Protein AF-A0A1H5Y493-F1 (afdb_monomer_lite)

Secondary structure (DSSP, 8-state):
---------------------------------PPPEEEEEEEEEE--TT--EEEEEEE-TTS-EEEE-SS--SSEEEEEEEEPPPTT-EEEEEEEESS-EEEEEEEEETTEEEEEE-PEESSTT--EEEEEE-

Sequence (134 aa):
MKTLLKSIIGLAALAPVLLFSSCGDDNGGTKPVKPKAINITYKISTEIKDAKLESVIVSGANGRDSSISKDLKLPAEIKVRRATPPKNTEVTLKAKLDKPGKVNLEILVDNKSVKKESPTTKDAKDLATIVYKF

pLDDT: mean 80.08, std 19.73, range [37.97, 97.88]

Structure (mmCIF, N/CA/C/O backbone):
data_AF-A0A1H5Y493-F1
#
_entry.id   AF-A0A1H5Y493-F1
#
loop_
_atom_site.group_PDB
_atom_site.id
_atom_site.type_symbol
_atom_site.label_atom_id
_atom_site.label_alt_id
_atom_site.label_comp_id
_atom_site.label_asym_id
_atom_site.label_entity_id
_atom_site.label_seq_id
_atom_site.pdbx_PDB_ins_code
_atom_site.Cartn_x
_atom_site.Cartn_y
_atom_site.Cartn_z
_atom_site.occupancy
_atom_site.B_iso_or_equiv
_atom_site.auth_seq_id
_atom_site.auth_comp_id
_atom_site.auth_asym_id
_atom_site.auth_atom_id
_atom_site.pdbx_PDB_model_num
ATOM 1 N N . MET A 1 1 ? -1.842 46.387 -68.751 1.00 39.31 1 MET A N 1
ATOM 2 C CA . MET A 1 1 ? -2.113 45.664 -70.012 1.00 39.31 1 MET A CA 1
ATOM 3 C C . MET A 1 1 ? -2.550 44.249 -69.650 1.00 39.31 1 MET A C 1
ATOM 5 O O . MET A 1 1 ? -1.958 43.665 -68.754 1.00 39.31 1 MET A O 1
ATOM 9 N N . LYS A 1 2 ? -3.658 43.781 -70.234 1.00 42.69 2 LYS A N 1
ATOM 10 C CA . LYS A 1 2 ? -4.278 42.460 -70.016 1.00 42.69 2 LYS A CA 1
ATOM 11 C C . LYS A 1 2 ? -3.430 41.342 -70.637 1.00 42.69 2 LYS A C 1
ATOM 13 O O . LYS A 1 2 ? -2.910 41.593 -71.713 1.00 42.69 2 LYS A O 1
ATOM 18 N N . THR A 1 3 ? -3.437 40.148 -70.026 1.00 40.75 3 THR A N 1
ATOM 19 C CA . THR A 1 3 ? -3.669 38.805 -70.639 1.00 40.75 3 THR A CA 1
ATOM 20 C C . THR A 1 3 ? -3.394 37.730 -69.569 1.00 40.75 3 THR A C 1
ATOM 22 O O . THR A 1 3 ? -2.274 37.645 -69.087 1.00 40.75 3 THR A O 1
ATOM 25 N N . LEU A 1 4 ? -4.385 37.087 -68.938 1.00 49.19 4 LEU A N 1
ATOM 26 C CA . LEU A 1 4 ? -5.224 35.948 -69.370 1.00 49.19 4 LEU A CA 1
ATOM 27 C C . LEU A 1 4 ? -4.476 34.642 -69.721 1.00 49.19 4 LEU A C 1
ATOM 29 O O . LEU A 1 4 ? -3.858 34.543 -70.772 1.00 49.19 4 LEU A O 1
ATOM 33 N N . LEU A 1 5 ? -4.718 33.645 -68.854 1.00 48.19 5 LEU A N 1
ATOM 34 C CA . LEU A 1 5 ? -4.969 32.214 -69.101 1.00 48.19 5 LEU A CA 1
ATOM 35 C C . LEU A 1 5 ? -3.904 31.345 -69.799 1.00 48.19 5 LEU A C 1
ATOM 37 O O . LEU A 1 5 ? -3.621 31.523 -70.979 1.00 48.19 5 LEU A O 1
ATOM 41 N N . LYS A 1 6 ? -3.539 30.235 -69.135 1.00 47.56 6 LYS A N 1
ATOM 42 C CA . LYS A 1 6 ? -3.826 28.869 -69.627 1.00 47.56 6 LYS A CA 1
ATOM 43 C C . LYS A 1 6 ? -3.511 27.794 -68.577 1.00 47.56 6 LYS A C 1
ATOM 45 O O . LYS A 1 6 ? -2.377 27.657 -68.134 1.00 47.56 6 LYS A O 1
ATOM 50 N N . SER A 1 7 ? -4.542 27.025 -68.221 1.00 52.91 7 SER A N 1
ATOM 51 C CA . SER A 1 7 ? -4.456 25.706 -67.586 1.00 52.91 7 SER A CA 1
ATOM 52 C C . SER A 1 7 ? -3.517 24.771 -68.338 1.00 52.91 7 SER A C 1
ATOM 54 O O . SER A 1 7 ? -3.676 24.621 -69.547 1.00 52.91 7 SER A O 1
ATOM 56 N N . ILE A 1 8 ? -2.687 24.029 -67.604 1.00 55.16 8 ILE A N 1
ATOM 57 C CA . ILE A 1 8 ? -2.386 22.630 -67.925 1.00 55.16 8 ILE A CA 1
ATOM 58 C C . ILE A 1 8 ? -2.396 21.855 -66.604 1.00 55.16 8 ILE A C 1
ATOM 60 O O . ILE A 1 8 ? -1.516 22.008 -65.762 1.00 55.16 8 ILE A O 1
ATOM 64 N N . ILE A 1 9 ? -3.438 21.046 -66.421 1.00 53.19 9 ILE A N 1
ATOM 65 C CA . ILE A 1 9 ? -3.474 19.977 -65.425 1.00 53.19 9 ILE A CA 1
ATOM 66 C C . ILE A 1 9 ? -2.544 18.887 -65.960 1.00 53.19 9 ILE A C 1
ATOM 68 O O . ILE A 1 9 ? -2.873 18.212 -66.932 1.00 53.19 9 ILE A O 1
ATOM 72 N N . GLY A 1 10 ? -1.360 18.766 -65.365 1.00 43.91 10 GLY A N 1
ATOM 73 C CA . GLY A 1 10 ? -0.419 17.682 -65.623 1.00 43.91 10 GLY A CA 1
ATOM 74 C C . GLY A 1 10 ? -0.466 16.688 -64.472 1.00 43.91 10 GLY A C 1
ATOM 75 O O . GLY A 1 10 ? 0.204 16.876 -63.461 1.00 43.91 10 GLY A O 1
ATOM 76 N N . LEU A 1 11 ? -1.283 15.646 -64.615 1.00 49.50 11 LEU A N 1
ATOM 77 C CA . LEU A 1 11 ? -1.280 14.490 -63.727 1.00 49.50 11 LEU A CA 1
ATOM 78 C C . LEU A 1 11 ? -0.021 13.663 -64.041 1.00 49.50 11 LEU A C 1
ATOM 80 O O . LEU A 1 11 ? 0.009 12.935 -65.028 1.00 49.50 11 LEU A O 1
ATOM 84 N N . ALA A 1 12 ? 1.026 13.793 -63.228 1.00 49.75 12 ALA A N 1
ATOM 85 C CA . ALA A 1 12 ? 2.191 12.914 -63.278 1.00 49.75 12 ALA A CA 1
ATOM 86 C C . ALA A 1 12 ? 2.267 12.125 -61.969 1.00 49.75 12 ALA A C 1
ATOM 88 O O . ALA A 1 12 ? 2.866 12.554 -60.985 1.00 49.75 12 ALA A O 1
ATOM 89 N N . ALA A 1 13 ? 1.610 10.966 -61.958 1.00 56.19 13 ALA A N 1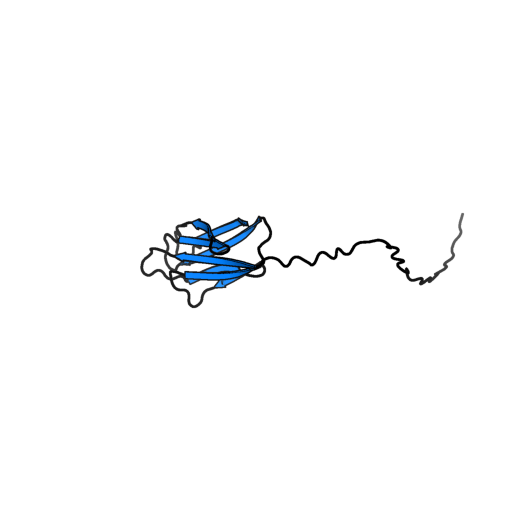
ATOM 90 C CA . ALA A 1 13 ? 1.872 9.928 -60.977 1.00 56.19 13 ALA A CA 1
ATOM 91 C C . ALA A 1 13 ? 3.232 9.297 -61.305 1.00 56.19 13 ALA A C 1
ATOM 93 O O . ALA A 1 13 ? 3.344 8.515 -62.245 1.00 56.19 13 ALA A O 1
ATOM 94 N N . LEU A 1 14 ? 4.262 9.636 -60.535 1.00 47.19 14 LEU A N 1
ATOM 95 C CA . LEU A 1 14 ? 5.502 8.870 -60.473 1.00 47.19 14 LEU A CA 1
ATOM 96 C C . LEU A 1 14 ? 5.803 8.613 -59.000 1.00 47.19 14 LEU A C 1
ATOM 98 O O . LEU A 1 14 ? 6.102 9.522 -58.228 1.00 47.19 14 LEU A O 1
ATOM 102 N N . ALA A 1 15 ? 5.622 7.353 -58.618 1.00 54.31 15 ALA A N 1
ATOM 103 C CA . ALA A 1 15 ? 5.931 6.831 -57.302 1.00 54.31 15 ALA A CA 1
ATOM 104 C C . ALA A 1 15 ? 7.398 7.125 -56.935 1.00 54.31 15 ALA A C 1
ATOM 106 O O . ALA A 1 15 ? 8.280 6.917 -57.773 1.00 54.31 15 ALA A O 1
ATOM 107 N N . PRO A 1 16 ? 7.702 7.545 -55.695 1.00 49.47 16 PRO A N 1
ATOM 108 C CA . PRO A 1 16 ? 9.075 7.547 -55.230 1.00 49.47 16 PRO A CA 1
ATOM 109 C C . PRO A 1 16 ? 9.496 6.093 -54.994 1.00 49.47 16 PRO A C 1
ATOM 111 O O . PRO A 1 16 ? 9.115 5.466 -54.005 1.00 49.47 16 PRO A O 1
ATOM 114 N N . VAL A 1 17 ? 10.294 5.547 -55.912 1.00 51.62 17 VAL A N 1
ATOM 115 C CA . VAL A 1 17 ? 11.171 4.417 -55.599 1.00 51.62 17 VAL A CA 1
ATOM 116 C C . VAL A 1 17 ? 12.149 4.936 -54.547 1.00 51.62 17 VAL A C 1
ATOM 118 O O . VAL A 1 17 ? 13.086 5.668 -54.863 1.00 51.62 17 VAL A O 1
ATOM 121 N N . LEU A 1 18 ? 11.887 4.613 -53.279 1.00 48.75 18 LEU A N 1
ATOM 122 C CA . LEU A 1 18 ? 12.837 4.807 -52.191 1.00 48.75 18 LEU A CA 1
ATOM 123 C C . LEU A 1 18 ? 14.016 3.862 -52.437 1.00 48.75 18 LEU A C 1
ATOM 125 O O . LEU A 1 18 ? 14.028 2.719 -51.982 1.00 48.75 18 LEU A O 1
ATOM 129 N N . LEU A 1 19 ? 14.999 4.341 -53.195 1.00 46.00 19 LEU A N 1
ATOM 130 C CA . LEU A 1 19 ? 16.327 3.752 -53.239 1.00 46.00 19 LEU A CA 1
ATOM 131 C C . LEU A 1 19 ? 16.973 3.983 -51.870 1.00 46.00 19 LEU A C 1
ATOM 133 O O . LEU A 1 19 ? 17.669 4.972 -51.647 1.00 46.00 19 LEU A O 1
ATOM 137 N N . PHE A 1 20 ? 16.718 3.068 -50.934 1.00 53.81 20 PHE A N 1
ATOM 138 C CA . PHE A 1 20 ? 17.557 2.905 -49.755 1.00 53.81 20 PHE A CA 1
ATOM 139 C C . PHE A 1 20 ? 18.879 2.283 -50.204 1.00 53.81 20 PHE A C 1
ATOM 141 O O . PHE A 1 20 ? 19.093 1.077 -50.121 1.00 53.81 20 PHE A O 1
ATOM 148 N N . SER A 1 21 ? 19.772 3.131 -50.701 1.00 46.06 21 SER A N 1
ATOM 149 C CA . SER A 1 21 ? 21.194 2.828 -50.718 1.00 46.06 21 SER A CA 1
ATOM 150 C C . SER A 1 21 ? 21.683 2.862 -49.272 1.00 46.06 21 SER A C 1
ATOM 152 O O . SER A 1 21 ? 21.944 3.930 -48.730 1.00 46.06 21 SER A O 1
ATOM 154 N N . SER A 1 22 ? 21.794 1.699 -48.637 1.00 37.97 22 SER A N 1
ATOM 155 C CA . SER A 1 22 ? 22.670 1.534 -47.477 1.00 37.97 22 SER A CA 1
ATOM 156 C C . SER A 1 22 ? 23.314 0.154 -47.529 1.00 37.97 22 SER A C 1
ATOM 158 O O . SER A 1 22 ? 22.872 -0.794 -46.887 1.00 37.97 22 SER A O 1
ATOM 160 N N . CYS A 1 23 ? 24.358 0.053 -48.351 1.00 47.81 23 CYS A N 1
ATOM 161 C CA . CYS A 1 23 ? 25.410 -0.941 -48.181 1.00 47.81 23 CYS A CA 1
ATOM 162 C C . CYS A 1 23 ? 26.281 -0.543 -46.985 1.00 47.81 23 CYS A C 1
ATOM 164 O O . CYS A 1 23 ? 26.737 0.597 -46.927 1.00 47.81 23 CYS A O 1
ATOM 166 N N . GLY A 1 24 ? 26.566 -1.509 -46.112 1.00 39.09 24 GLY 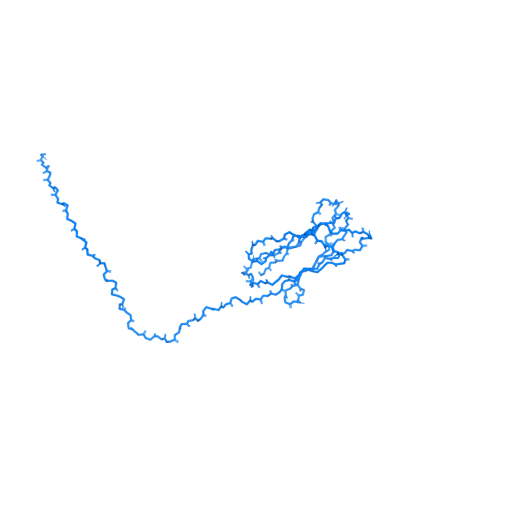A N 1
ATOM 167 C CA . GLY A 1 24 ? 27.700 -1.465 -45.189 1.00 39.09 24 GLY A CA 1
ATOM 168 C C . GLY A 1 24 ? 27.325 -1.741 -43.738 1.00 39.09 24 GLY A C 1
ATOM 169 O O . GLY A 1 24 ? 26.789 -0.859 -43.085 1.00 39.09 24 GLY A O 1
ATOM 170 N N . ASP A 1 25 ? 27.623 -2.968 -43.299 1.00 40.62 25 ASP A N 1
ATOM 171 C CA . ASP A 1 25 ? 27.983 -3.399 -41.938 1.00 40.62 25 ASP A CA 1
ATOM 172 C C . ASP A 1 25 ? 27.213 -2.825 -40.734 1.00 40.62 25 ASP A C 1
ATOM 174 O O . ASP A 1 25 ? 27.331 -1.663 -40.369 1.00 40.62 25 ASP A O 1
ATOM 178 N N . ASP A 1 26 ? 26.472 -3.677 -40.025 1.00 39.97 26 ASP A N 1
ATOM 179 C CA . ASP A 1 26 ? 27.019 -4.435 -38.889 1.00 39.97 26 ASP A CA 1
ATOM 180 C C . ASP A 1 26 ? 25.881 -5.252 -38.253 1.00 39.97 26 ASP A C 1
ATOM 182 O O . ASP A 1 26 ? 24.738 -4.798 -38.126 1.00 39.97 26 ASP A O 1
ATOM 186 N N . ASN A 1 27 ? 26.169 -6.487 -37.854 1.00 50.44 27 ASN A N 1
ATOM 187 C CA . ASN A 1 27 ? 25.214 -7.357 -37.166 1.00 50.44 27 ASN A CA 1
ATOM 188 C C . ASN A 1 27 ? 24.975 -6.840 -35.739 1.00 50.44 27 ASN A C 1
ATOM 190 O O . ASN A 1 27 ? 25.531 -7.348 -34.770 1.00 50.44 27 ASN A O 1
ATOM 194 N N . GLY A 1 28 ? 24.129 -5.822 -35.602 1.00 43.75 28 GLY A N 1
ATOM 195 C CA . GLY A 1 28 ? 23.898 -5.124 -34.340 1.00 43.75 28 GLY A CA 1
ATOM 196 C C . GLY A 1 28 ? 22.435 -4.804 -34.089 1.00 43.75 28 GLY A C 1
ATOM 197 O O . GLY A 1 28 ? 22.127 -3.755 -33.530 1.00 43.75 28 GLY A O 1
ATOM 198 N N . GLY A 1 29 ? 21.515 -5.681 -34.503 1.00 39.78 29 GLY A N 1
ATOM 199 C CA . GLY A 1 29 ? 20.115 -5.595 -34.094 1.00 39.78 29 GLY A CA 1
ATOM 200 C C . GLY A 1 29 ? 20.033 -5.668 -32.571 1.00 39.78 29 GLY A C 1
ATOM 201 O O . GLY A 1 29 ? 20.019 -6.758 -31.996 1.00 39.78 29 GLY A O 1
ATOM 202 N N . THR A 1 30 ? 20.022 -4.515 -31.901 1.00 53.72 30 THR A N 1
ATOM 203 C CA . THR A 1 30 ? 19.837 -4.417 -30.457 1.00 53.72 30 THR A CA 1
ATOM 204 C C . THR A 1 30 ? 18.466 -5.000 -30.164 1.00 53.72 30 THR A C 1
ATOM 206 O O . THR A 1 30 ? 17.433 -4.374 -30.399 1.00 53.72 30 THR A O 1
ATOM 209 N N . LYS A 1 31 ? 18.441 -6.257 -29.705 1.00 59.00 31 LYS A N 1
ATOM 210 C CA . LYS A 1 31 ? 17.206 -6.889 -29.244 1.00 59.00 31 LYS A CA 1
ATOM 211 C C . LYS A 1 31 ? 16.573 -5.934 -28.228 1.00 59.00 31 LYS A C 1
ATOM 213 O O . LYS A 1 31 ? 17.277 -5.530 -27.300 1.00 59.00 31 LYS A O 1
ATOM 218 N N . PRO A 1 32 ? 15.287 -5.567 -28.370 1.00 57.66 32 PRO A N 1
ATOM 219 C CA . PRO A 1 32 ? 14.639 -4.690 -27.410 1.00 57.66 32 PRO A CA 1
ATOM 220 C C . PRO A 1 32 ? 14.779 -5.311 -26.019 1.00 57.66 32 PRO A C 1
ATOM 222 O O . PRO A 1 32 ? 14.309 -6.427 -25.771 1.00 57.66 32 PRO A O 1
ATOM 225 N N . VAL A 1 33 ? 15.482 -4.613 -25.123 1.00 61.47 33 VAL A N 1
ATOM 226 C CA . VAL A 1 33 ? 15.647 -5.041 -23.735 1.00 61.47 33 VAL A CA 1
ATOM 227 C C . VAL A 1 33 ? 14.264 -4.979 -23.106 1.00 61.47 33 VAL A C 1
ATOM 229 O O . VAL A 1 33 ? 13.729 -3.901 -22.852 1.00 61.47 33 VAL A O 1
ATOM 232 N N . LYS A 1 34 ? 13.644 -6.146 -22.905 1.00 62.47 34 LYS A N 1
ATOM 233 C CA . LYS A 1 34 ? 12.355 -6.220 -22.218 1.00 62.47 34 LYS A CA 1
ATOM 234 C C . LYS A 1 34 ? 12.521 -5.586 -20.833 1.00 62.47 34 LYS A C 1
ATOM 236 O O . LYS A 1 34 ? 13.474 -5.949 -20.135 1.00 62.47 34 LYS A O 1
ATOM 241 N N . PRO A 1 35 ? 11.624 -4.675 -20.415 1.00 69.25 35 PRO A N 1
ATOM 242 C CA . PRO A 1 35 ? 11.688 -4.093 -19.085 1.00 69.25 35 PRO A CA 1
ATOM 243 C C . PRO A 1 35 ? 11.733 -5.205 -18.042 1.00 69.25 35 PRO A C 1
ATOM 245 O O . PRO A 1 35 ? 10.913 -6.128 -18.076 1.00 69.25 35 PRO A O 1
ATOM 248 N N . LYS A 1 36 ? 12.699 -5.132 -17.122 1.00 84.06 36 LYS A N 1
ATOM 249 C CA . LYS A 1 36 ? 12.766 -6.070 -16.001 1.00 84.06 36 LYS A CA 1
ATOM 250 C C . LYS A 1 36 ? 11.440 -5.989 -15.236 1.00 84.06 36 LYS A C 1
ATOM 252 O O . LYS A 1 36 ? 10.924 -4.902 -14.985 1.00 84.06 36 LYS A O 1
ATOM 257 N N . ALA A 1 37 ? 10.854 -7.138 -14.915 1.00 87.12 37 ALA A N 1
ATOM 258 C CA . ALA A 1 37 ? 9.689 -7.179 -14.043 1.00 87.12 37 ALA A CA 1
ATOM 259 C C . ALA A 1 37 ? 10.152 -7.111 -12.585 1.00 87.12 37 ALA A C 1
ATOM 261 O O . ALA A 1 37 ? 11.101 -7.803 -12.216 1.00 87.12 37 ALA A O 1
ATOM 262 N N . ILE A 1 38 ? 9.458 -6.316 -11.780 1.00 91.06 38 ILE A N 1
ATOM 263 C CA . ILE A 1 38 ? 9.674 -6.178 -10.339 1.00 91.06 38 ILE A CA 1
ATOM 264 C C . ILE A 1 38 ? 8.412 -6.581 -9.581 1.00 91.06 38 ILE A C 1
ATOM 266 O O . ILE A 1 38 ? 7.299 -6.550 -10.124 1.00 91.06 38 ILE A O 1
ATOM 270 N N . ASN A 1 39 ? 8.587 -6.933 -8.312 1.00 92.12 39 ASN A N 1
ATOM 271 C CA . ASN A 1 39 ? 7.480 -7.117 -7.381 1.00 92.12 39 ASN A CA 1
ATOM 272 C C . ASN A 1 39 ? 7.397 -5.912 -6.450 1.00 92.12 39 ASN A C 1
ATOM 274 O O . ASN A 1 39 ? 8.356 -5.617 -5.739 1.00 92.12 39 ASN A O 1
ATOM 278 N N . ILE A 1 40 ? 6.248 -5.241 -6.439 1.00 93.00 40 ILE A N 1
ATOM 279 C CA . ILE A 1 40 ? 5.937 -4.223 -5.442 1.00 93.00 40 ILE A CA 1
ATOM 280 C C . ILE A 1 40 ? 5.011 -4.850 -4.406 1.00 93.00 40 ILE A C 1
ATOM 282 O O . ILE A 1 40 ? 3.930 -5.333 -4.747 1.00 93.00 40 ILE A O 1
ATOM 286 N N . THR A 1 41 ? 5.447 -4.855 -3.152 1.00 94.69 41 THR A N 1
ATOM 287 C CA . THR A 1 41 ? 4.660 -5.346 -2.020 1.00 94.69 41 THR A CA 1
ATOM 288 C C . THR A 1 41 ? 4.260 -4.163 -1.154 1.00 94.69 41 THR A C 1
ATOM 290 O O . THR A 1 41 ? 5.116 -3.418 -0.681 1.00 94.69 41 THR A O 1
ATOM 293 N N . TYR A 1 42 ? 2.963 -4.013 -0.930 1.00 94.88 42 TYR A N 1
ATOM 294 C CA . TYR A 1 42 ? 2.379 -3.005 -0.058 1.00 94.88 42 TYR A CA 1
ATOM 295 C C . TYR A 1 42 ? 1.940 -3.672 1.239 1.00 94.88 42 TYR A C 1
ATOM 297 O O . TYR A 1 42 ? 1.145 -4.612 1.200 1.00 94.88 42 TYR A O 1
ATOM 305 N N . LYS A 1 43 ? 2.447 -3.200 2.377 1.00 96.69 43 LYS A N 1
ATOM 306 C CA . LYS A 1 43 ? 2.044 -3.693 3.697 1.00 96.69 43 LYS A CA 1
ATOM 307 C C . LYS A 1 43 ? 1.277 -2.615 4.444 1.00 96.69 43 LYS A C 1
ATOM 309 O O . LYS A 1 43 ? 1.693 -1.457 4.461 1.00 96.69 43 LYS A O 1
ATOM 314 N N . ILE A 1 44 ? 0.173 -3.018 5.065 1.00 97.38 44 ILE A N 1
ATOM 315 C CA . ILE A 1 44 ? -0.682 -2.162 5.886 1.00 97.38 44 ILE A CA 1
ATOM 316 C C . ILE A 1 44 ? -0.888 -2.838 7.238 1.00 97.38 44 ILE A C 1
ATOM 318 O O . ILE A 1 44 ? -1.347 -3.980 7.310 1.00 97.38 44 ILE A O 1
ATOM 322 N N . SER A 1 45 ? -0.584 -2.131 8.320 1.00 96.38 45 SER A N 1
ATOM 323 C CA . SER A 1 45 ? -0.907 -2.572 9.676 1.00 96.38 45 SER A CA 1
ATOM 324 C C . SER A 1 45 ? -1.300 -1.396 10.562 1.00 96.38 45 SER A C 1
ATOM 326 O O . SER A 1 45 ? -1.081 -0.235 10.227 1.00 96.38 45 SER A O 1
ATOM 328 N N . THR A 1 46 ? -1.919 -1.682 11.699 1.00 95.50 46 THR A N 1
ATOM 329 C CA . THR A 1 46 ? -2.279 -0.678 12.701 1.00 95.50 46 THR A CA 1
ATOM 330 C C . THR A 1 46 ? -2.348 -1.342 14.071 1.00 95.50 46 THR A C 1
ATOM 332 O O . THR A 1 46 ? -2.575 -2.547 14.167 1.00 95.50 46 THR A O 1
ATOM 335 N N . GLU A 1 47 ? -2.132 -0.553 15.117 1.00 93.56 47 GLU A N 1
ATOM 336 C CA . GLU A 1 47 ? -2.287 -0.968 16.516 1.00 93.56 47 GLU A CA 1
ATOM 337 C C . GLU A 1 47 ? -3.699 -0.665 17.046 1.00 93.56 47 GLU A C 1
ATOM 339 O O . GLU A 1 47 ? -4.023 -0.987 18.188 1.00 93.56 47 GLU A O 1
ATOM 344 N N . ILE A 1 48 ? -4.560 -0.049 16.225 1.00 92.75 48 ILE A N 1
ATOM 345 C CA . ILE A 1 48 ? -5.936 0.265 16.605 1.00 92.75 48 ILE A CA 1
ATOM 346 C C . ILE A 1 48 ? -6.710 -1.044 16.767 1.00 92.75 48 ILE A C 1
ATOM 348 O O . ILE A 1 48 ? -6.931 -1.793 15.810 1.00 92.75 48 ILE A O 1
ATOM 352 N N . LYS A 1 49 ? -7.152 -1.301 17.997 1.00 91.44 49 LYS A N 1
ATOM 353 C CA . LYS A 1 49 ? -7.915 -2.497 18.333 1.00 91.44 49 LYS A CA 1
ATOM 354 C C . LYS A 1 49 ? -9.230 -2.545 17.547 1.00 91.44 49 LYS A C 1
ATOM 356 O O . LYS A 1 49 ? -9.972 -1.560 17.465 1.00 91.44 49 LYS A O 1
ATOM 361 N N . ASP A 1 50 ? -9.515 -3.714 16.981 1.00 89.88 50 ASP A N 1
ATOM 362 C CA . ASP A 1 50 ? -10.736 -3.997 16.222 1.00 89.88 50 ASP A CA 1
ATOM 363 C C . ASP A 1 50 ? -10.957 -3.042 15.031 1.00 89.88 50 ASP A C 1
ATOM 365 O O . ASP A 1 50 ? -12.104 -2.778 14.662 1.00 89.88 50 ASP A O 1
ATOM 369 N N . ALA A 1 51 ? -9.893 -2.452 14.472 1.00 92.31 51 ALA A N 1
ATOM 370 C CA . ALA A 1 51 ? -9.979 -1.662 13.246 1.00 92.31 51 ALA A CA 1
ATOM 371 C C . ALA A 1 51 ? -10.187 -2.563 12.026 1.00 92.31 51 ALA A C 1
ATOM 373 O O . ALA A 1 51 ? -9.653 -3.674 11.946 1.00 92.31 51 ALA A O 1
ATOM 374 N N . LYS A 1 52 ? -10.941 -2.059 11.052 1.00 93.69 52 LYS A N 1
ATOM 375 C CA . LYS A 1 52 ? -11.215 -2.718 9.776 1.00 93.69 52 LYS A CA 1
ATOM 376 C C . LYS A 1 52 ? -10.661 -1.883 8.636 1.00 93.69 52 LYS A C 1
ATOM 378 O O . LYS A 1 52 ? -10.796 -0.663 8.609 1.00 93.69 52 LYS A O 1
ATOM 383 N N . LEU A 1 53 ? -10.046 -2.565 7.678 1.00 94.06 53 LEU A N 1
ATOM 384 C CA . LEU A 1 53 ? -9.557 -1.961 6.448 1.00 94.06 53 LEU A CA 1
ATOM 385 C C . LEU A 1 53 ? -10.693 -1.956 5.424 1.00 94.06 53 LEU A C 1
ATOM 387 O O . LEU A 1 53 ? -11.080 -3.010 4.930 1.00 94.06 53 LEU A O 1
ATOM 391 N N . GLU A 1 54 ? -11.249 -0.780 5.140 1.00 93.94 54 GLU A N 1
ATOM 392 C CA . GLU A 1 54 ? -12.390 -0.631 4.228 1.00 93.94 54 GLU A CA 1
ATOM 393 C C . GLU A 1 54 ? -11.957 -0.649 2.763 1.00 93.94 54 GLU A C 1
ATOM 395 O O . GLU A 1 54 ? -12.626 -1.223 1.902 1.00 93.94 54 GLU A O 1
ATOM 400 N N . SER A 1 55 ? -10.838 0.009 2.465 1.00 93.94 55 SER A N 1
ATOM 401 C CA . SER A 1 55 ? -10.296 0.047 1.117 1.00 93.94 55 SER A CA 1
ATOM 402 C C . SER A 1 55 ? -8.799 0.297 1.103 1.00 93.94 55 SER A C 1
ATOM 404 O O . SER A 1 55 ? -8.217 0.903 2.008 1.00 93.94 55 SER A O 1
ATOM 406 N N . VAL A 1 56 ? -8.177 -0.175 0.029 1.00 94.31 56 VAL A N 1
ATOM 407 C CA . VAL A 1 56 ? -6.785 0.085 -0.299 1.00 94.31 56 VAL A CA 1
ATOM 408 C C . VAL A 1 56 ? -6.694 0.498 -1.757 1.00 94.31 56 VAL A C 1
ATOM 410 O O . VAL A 1 56 ? -7.224 -0.180 -2.633 1.00 94.31 56 VAL A O 1
ATOM 413 N N . ILE A 1 57 ? -5.998 1.599 -2.021 1.00 93.75 57 ILE A N 1
ATOM 414 C CA . ILE A 1 57 ? -5.693 2.065 -3.371 1.00 93.75 57 ILE A CA 1
ATOM 415 C C . ILE A 1 57 ? -4.186 1.961 -3.554 1.00 93.75 57 ILE A C 1
ATOM 417 O O . ILE A 1 57 ? -3.424 2.572 -2.805 1.00 93.75 57 ILE A O 1
ATOM 421 N N . VAL A 1 58 ? -3.758 1.182 -4.541 1.00 92.19 58 VAL A N 1
ATOM 422 C CA . VAL A 1 58 ? -2.342 1.004 -4.881 1.00 92.19 58 VAL A CA 1
ATOM 423 C C . VAL A 1 58 ? -2.101 1.303 -6.346 1.00 92.19 58 VAL A C 1
ATOM 425 O O . VAL A 1 58 ? -2.949 1.013 -7.189 1.00 92.19 58 VAL A O 1
ATOM 428 N N . SER A 1 59 ? -0.920 1.818 -6.674 1.00 84.94 59 SER A N 1
ATOM 429 C CA . SER A 1 59 ? 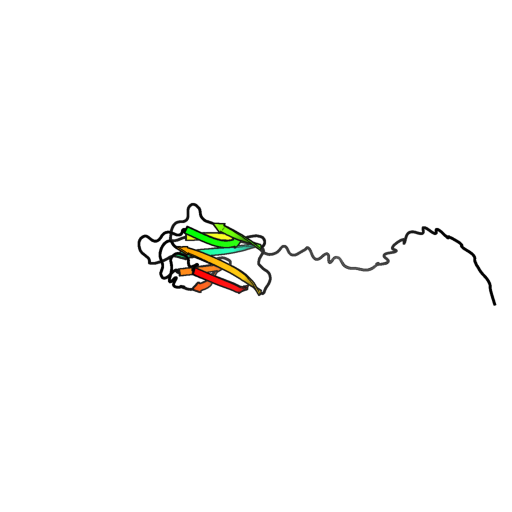-0.522 1.972 -8.074 1.00 84.94 59 SER A CA 1
ATOM 430 C C . SER A 1 59 ? -0.395 0.614 -8.765 1.00 84.94 59 SER A C 1
ATOM 432 O O . SER A 1 59 ? 0.529 -0.159 -8.501 1.00 84.94 59 SER A O 1
ATOM 434 N N . GLY A 1 60 ? -1.322 0.312 -9.671 1.00 68.94 60 GLY A N 1
ATOM 435 C CA . GLY A 1 60 ? -1.445 -1.008 -10.277 1.00 68.94 60 GLY A CA 1
ATOM 436 C C . GLY A 1 60 ? -0.427 -1.288 -11.382 1.00 68.94 60 GLY A C 1
ATOM 437 O O . GLY A 1 60 ? 0.319 -0.423 -11.855 1.00 68.94 60 GLY A O 1
ATOM 438 N N . ALA A 1 61 ? -0.393 -2.550 -11.810 1.00 57.06 61 ALA A N 1
ATOM 439 C CA . ALA A 1 61 ? 0.347 -2.966 -12.991 1.00 57.06 61 ALA A CA 1
ATOM 440 C C . ALA A 1 61 ? -0.321 -2.335 -14.225 1.00 57.06 61 ALA A C 1
ATOM 442 O O . ALA A 1 61 ? -1.528 -2.469 -14.392 1.00 57.06 61 ALA A O 1
ATOM 443 N N . ASN A 1 62 ? 0.448 -1.656 -15.082 1.00 59.34 62 ASN A N 1
ATOM 444 C CA 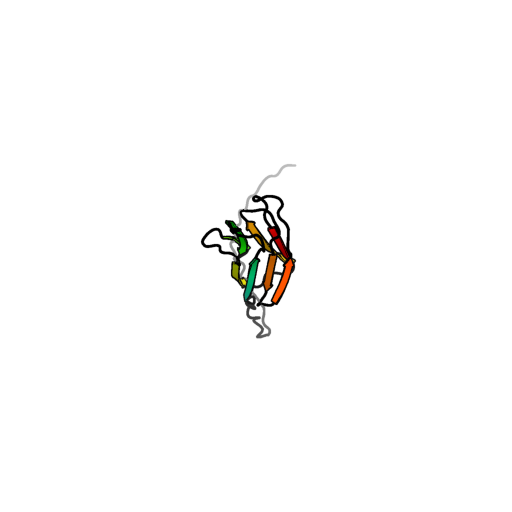. ASN A 1 62 ? -0.003 -0.943 -16.298 1.00 59.34 62 ASN A CA 1
ATOM 445 C C . ASN A 1 62 ? -0.437 0.525 -16.113 1.00 59.34 62 ASN A C 1
ATOM 447 O O . ASN A 1 62 ? -1.093 1.079 -16.990 1.00 59.34 62 ASN A O 1
ATOM 451 N N . GLY A 1 63 ? -0.062 1.176 -15.007 1.00 61.12 63 GLY A N 1
ATOM 452 C CA . GLY A 1 63 ? -0.292 2.620 -14.835 1.00 61.12 63 GLY A CA 1
ATOM 453 C C . GLY A 1 63 ? -1.743 3.002 -14.522 1.00 61.12 63 GLY A C 1
ATOM 454 O O . GLY A 1 63 ? -2.082 4.178 -14.554 1.00 61.12 63 GLY A O 1
ATOM 455 N N . ARG A 1 64 ? -2.590 2.017 -14.206 1.00 71.00 64 ARG A N 1
ATOM 456 C CA . ARG A 1 64 ? -3.914 2.226 -13.612 1.00 71.00 64 ARG A CA 1
ATOM 457 C C . ARG A 1 64 ? -3.852 1.853 -12.143 1.00 71.00 64 ARG A C 1
ATOM 459 O O . ARG A 1 64 ? -3.345 0.782 -11.818 1.00 71.00 64 ARG A O 1
ATOM 466 N N . ASP A 1 65 ? -4.362 2.715 -11.278 1.00 81.56 65 ASP A N 1
ATOM 467 C CA . ASP A 1 65 ? -4.484 2.407 -9.857 1.00 81.56 65 ASP A CA 1
ATOM 468 C C . ASP A 1 65 ? -5.516 1.294 -9.641 1.00 81.56 65 ASP A C 1
ATOM 470 O O . ASP A 1 65 ? -6.568 1.256 -10.282 1.00 81.56 65 ASP A O 1
ATOM 474 N N . SER A 1 66 ? -5.206 0.383 -8.724 1.00 84.69 66 SER A N 1
ATOM 475 C CA . SER A 1 66 ? -6.105 -0.677 -8.286 1.00 84.69 66 SER A CA 1
ATOM 476 C C . SER A 1 66 ? -6.740 -0.271 -6.965 1.00 84.69 66 SER A C 1
ATOM 478 O O . SER A 1 66 ? -6.035 -0.062 -5.979 1.00 84.69 66 SER A O 1
ATOM 480 N N . SER A 1 67 ? -8.071 -0.196 -6.944 1.00 86.31 67 SER A N 1
ATOM 481 C CA . SER A 1 67 ? -8.852 -0.084 -5.713 1.00 86.31 67 SER A CA 1
ATOM 482 C C . SER A 1 67 ? -9.308 -1.474 -5.286 1.00 86.31 67 SER A C 1
ATOM 484 O O . SER A 1 67 ? -9.964 -2.187 -6.046 1.00 86.31 67 SER A O 1
ATOM 486 N N . ILE A 1 68 ? -8.929 -1.871 -4.080 1.00 87.81 68 ILE A N 1
ATOM 487 C CA . ILE A 1 68 ? -9.252 -3.156 -3.471 1.00 87.81 68 ILE A CA 1
ATOM 488 C C . ILE A 1 68 ? -10.127 -2.840 -2.263 1.00 87.81 68 ILE A C 1
ATOM 490 O O . ILE A 1 68 ? -9.755 -2.014 -1.435 1.00 87.81 68 ILE A O 1
ATOM 494 N N . SER A 1 69 ? -11.300 -3.460 -2.176 1.00 85.06 69 SER A N 1
ATOM 495 C CA . SER A 1 69 ? -12.270 -3.235 -1.089 1.00 85.06 69 SER A CA 1
ATOM 496 C C . SER A 1 69 ? -12.915 -4.520 -0.569 1.00 85.06 69 SER A C 1
ATOM 498 O O . SER A 1 69 ? -13.718 -4.484 0.358 1.00 85.06 69 SER A O 1
ATOM 500 N N . LYS A 1 70 ? -12.584 -5.669 -1.163 1.00 82.12 70 LYS A N 1
ATOM 501 C CA . LYS A 1 70 ? -13.120 -6.977 -0.778 1.00 82.12 70 LYS A C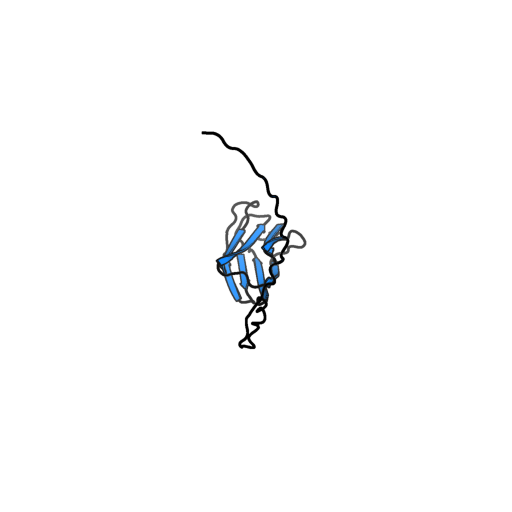A 1
ATOM 502 C C . LYS A 1 70 ? -12.045 -7.795 -0.075 1.00 82.12 70 LYS A C 1
ATOM 504 O O . LYS A 1 70 ? -10.873 -7.691 -0.427 1.00 82.12 70 LYS A O 1
ATOM 509 N N . ASP A 1 71 ? -12.471 -8.583 0.910 1.00 81.19 71 ASP A N 1
ATOM 510 C CA . ASP A 1 71 ? -11.642 -9.551 1.644 1.00 81.19 71 ASP A CA 1
ATOM 511 C C . ASP A 1 71 ? -10.386 -8.962 2.308 1.00 81.19 71 ASP A C 1
ATOM 513 O O . ASP A 1 71 ? -9.385 -9.645 2.528 1.00 81.19 71 ASP A O 1
ATOM 517 N N . LEU A 1 72 ? -10.448 -7.681 2.672 1.00 87.56 72 LEU A N 1
ATOM 518 C CA . LEU A 1 72 ? -9.368 -6.986 3.354 1.00 87.56 72 LEU A CA 1
ATOM 519 C C . LEU A 1 72 ? -9.356 -7.337 4.844 1.00 87.56 72 LEU A C 1
ATOM 521 O O . LEU A 1 72 ? -10.323 -7.107 5.570 1.00 87.56 72 LEU A O 1
ATOM 525 N N . LYS A 1 73 ? -8.230 -7.878 5.310 1.00 91.06 73 LYS A N 1
ATOM 526 C CA . LYS A 1 73 ? -7.960 -8.156 6.725 1.00 91.06 73 LYS A CA 1
ATOM 527 C C . LYS A 1 73 ? -6.663 -7.477 7.132 1.00 91.06 73 LYS A C 1
ATOM 529 O O . LYS A 1 73 ? -5.750 -7.368 6.321 1.00 91.06 73 LYS A O 1
ATOM 534 N N . LEU A 1 74 ? -6.594 -7.025 8.381 1.00 91.88 74 LEU A N 1
ATOM 535 C CA . LEU A 1 74 ? -5.379 -6.461 8.964 1.00 91.88 74 LEU A CA 1
ATOM 536 C C . LEU A 1 74 ? -4.632 -7.536 9.771 1.00 91.88 74 LEU A C 1
ATOM 538 O O . LEU A 1 74 ? -5.286 -8.292 10.491 1.00 91.88 74 LEU A O 1
ATOM 542 N N . PRO A 1 75 ? -3.290 -7.593 9.695 1.00 94.50 75 PRO A N 1
ATOM 543 C CA . PRO A 1 75 ? -2.439 -6.860 8.752 1.00 94.50 75 PRO A CA 1
ATOM 544 C C . PRO A 1 75 ? -2.660 -7.328 7.302 1.00 94.50 75 PRO A C 1
ATOM 546 O O . PRO A 1 75 ? -2.900 -8.508 7.056 1.00 94.50 75 PRO A O 1
ATOM 549 N N . ALA A 1 76 ? -2.563 -6.398 6.349 1.00 94.50 76 ALA A N 1
ATOM 550 C CA . ALA A 1 76 ? -2.751 -6.671 4.927 1.00 94.50 76 ALA A CA 1
ATOM 551 C C . ALA A 1 76 ? -1.416 -6.635 4.176 1.00 94.50 76 ALA A C 1
ATOM 553 O O . ALA A 1 76 ? -0.577 -5.764 4.419 1.00 94.50 76 ALA A O 1
ATOM 554 N N . GLU A 1 77 ? -1.255 -7.543 3.215 1.00 94.38 77 GLU A N 1
ATOM 555 C CA . GLU A 1 77 ? -0.131 -7.567 2.281 1.00 94.38 77 GLU A CA 1
ATOM 556 C C . GLU A 1 77 ? -0.663 -7.712 0.852 1.00 94.38 77 GLU A C 1
ATOM 558 O O . GLU A 1 77 ? -1.371 -8.667 0.535 1.00 94.38 77 GLU A O 1
ATOM 563 N N . ILE A 1 78 ? -0.325 -6.760 -0.018 1.00 92.25 78 ILE A N 1
ATOM 564 C CA . ILE A 1 78 ? -0.773 -6.728 -1.413 1.00 92.25 78 ILE A CA 1
ATOM 565 C C . ILE A 1 78 ? 0.456 -6.778 -2.307 1.00 92.25 78 ILE A C 1
ATOM 567 O O . ILE A 1 78 ? 1.318 -5.903 -2.239 1.00 92.25 78 ILE A O 1
ATOM 571 N N . LYS A 1 79 ? 0.534 -7.798 -3.163 1.00 91.62 79 LYS A N 1
ATOM 572 C CA . LYS A 1 79 ? 1.647 -8.003 -4.095 1.00 91.62 79 LYS A CA 1
ATOM 573 C C . LYS A 1 79 ? 1.216 -7.679 -5.512 1.00 91.62 79 LYS A C 1
ATOM 575 O O . LYS A 1 79 ? 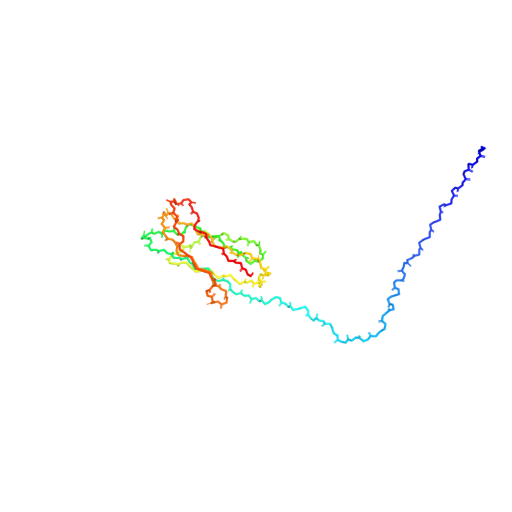0.253 -8.249 -6.017 1.00 91.62 79 LYS A O 1
ATOM 580 N N . VAL A 1 80 ? 1.968 -6.804 -6.166 1.00 90.12 80 VAL A N 1
ATOM 581 C CA . VAL A 1 80 ? 1.752 -6.411 -7.557 1.00 90.12 80 VAL A CA 1
ATOM 582 C C . VAL A 1 80 ? 3.027 -6.676 -8.343 1.00 90.12 80 VAL A C 1
ATOM 584 O O . VAL A 1 80 ? 4.070 -6.073 -8.093 1.00 90.12 80 VAL A O 1
ATOM 587 N N . ARG A 1 81 ? 2.939 -7.568 -9.330 1.00 89.00 81 ARG A N 1
ATOM 588 C CA . ARG A 1 81 ? 4.017 -7.800 -10.292 1.00 89.00 81 ARG A CA 1
ATOM 589 C C . ARG A 1 81 ? 3.807 -6.906 -11.507 1.00 89.00 81 ARG A C 1
ATOM 591 O O . ARG A 1 81 ? 2.737 -6.933 -12.111 1.00 89.00 81 ARG A O 1
ATOM 598 N N . ARG A 1 82 ? 4.818 -6.118 -11.876 1.00 86.50 82 ARG A N 1
ATOM 599 C CA . ARG A 1 82 ? 4.748 -5.184 -13.014 1.00 86.50 82 ARG A CA 1
ATOM 600 C C . ARG A 1 82 ? 6.116 -4.946 -13.645 1.00 86.50 82 ARG A C 1
ATOM 602 O O . ARG A 1 82 ? 7.138 -5.284 -13.056 1.00 86.50 82 ARG A O 1
ATOM 609 N N . ALA A 1 83 ? 6.137 -4.348 -14.833 1.00 87.44 83 ALA A N 1
ATOM 610 C CA . ALA A 1 83 ? 7.364 -3.788 -15.396 1.00 87.44 83 ALA A CA 1
ATOM 611 C C . ALA A 1 83 ? 7.914 -2.678 -14.483 1.00 87.44 83 ALA A C 1
ATOM 613 O O . ALA A 1 83 ? 7.120 -1.927 -13.902 1.00 87.44 83 ALA A O 1
ATOM 614 N N . THR A 1 84 ? 9.244 -2.569 -14.375 1.00 88.00 84 THR A N 1
ATOM 615 C CA . THR A 1 84 ? 9.903 -1.480 -13.641 1.00 88.00 84 THR A CA 1
ATOM 616 C C . THR A 1 84 ? 9.386 -0.125 -14.134 1.00 88.00 84 THR A C 1
ATOM 618 O O . THR A 1 84 ? 9.491 0.155 -15.332 1.00 88.00 84 THR A O 1
ATOM 621 N N . PRO A 1 85 ? 8.817 0.714 -13.250 1.00 86.94 85 PRO A N 1
ATOM 622 C CA . PRO A 1 85 ? 8.412 2.064 -13.609 1.00 86.94 85 PRO A CA 1
ATOM 623 C C . PRO A 1 85 ? 9.599 2.897 -14.117 1.00 86.94 85 PRO A C 1
ATOM 625 O O . PRO A 1 85 ? 10.719 2.713 -13.637 1.00 86.94 85 PRO A O 1
ATOM 628 N N . PRO A 1 86 ? 9.381 3.827 -15.062 1.00 86.94 86 PRO A N 1
ATOM 629 C CA . PRO A 1 86 ? 10.401 4.797 -15.445 1.00 86.94 86 PRO A CA 1
ATOM 630 C C . PRO A 1 86 ? 10.921 5.582 -14.235 1.00 86.94 86 PRO A C 1
ATOM 632 O O . PRO A 1 86 ? 10.186 5.803 -13.268 1.00 86.94 86 PRO A O 1
ATOM 635 N N . LYS A 1 87 ? 12.165 6.067 -14.310 1.00 86.31 87 LYS A N 1
ATOM 636 C CA . LYS A 1 87 ? 12.735 6.959 -13.290 1.00 86.31 87 LYS A CA 1
ATOM 637 C C . LYS A 1 87 ? 11.804 8.147 -13.041 1.00 86.31 87 LYS A C 1
ATOM 639 O O . LYS A 1 87 ? 11.223 8.680 -13.983 1.00 86.31 87 LYS A O 1
ATOM 644 N N . ASN A 1 88 ? 11.710 8.581 -11.789 1.00 86.81 88 ASN A N 1
ATOM 645 C CA . ASN A 1 88 ? 10.827 9.637 -11.304 1.00 86.81 88 ASN A CA 1
ATOM 646 C C . ASN A 1 88 ? 9.328 9.306 -11.341 1.00 86.81 88 ASN A C 1
ATOM 648 O O . ASN A 1 88 ? 8.524 10.191 -11.048 1.00 86.81 88 ASN A O 1
ATOM 652 N N . THR A 1 89 ? 8.939 8.070 -11.663 1.00 89.00 89 THR A N 1
ATOM 653 C CA . THR A 1 89 ? 7.537 7.649 -11.562 1.00 89.00 89 THR A CA 1
ATOM 654 C C . THR A 1 89 ? 7.171 7.422 -10.105 1.00 89.00 89 THR A C 1
ATOM 656 O O . THR A 1 89 ? 7.911 6.775 -9.361 1.00 89.00 89 THR A O 1
ATOM 659 N N . GLU A 1 90 ? 6.008 7.921 -9.708 1.00 91.69 90 GLU A N 1
ATOM 660 C CA . GLU A 1 90 ? 5.476 7.717 -8.369 1.00 91.69 90 GLU A CA 1
ATOM 661 C C . GLU A 1 90 ? 4.626 6.450 -8.297 1.00 91.69 90 GLU A C 1
ATOM 663 O O . GLU A 1 90 ? 3.881 6.104 -9.216 1.00 91.69 90 GLU A O 1
ATOM 668 N N . VAL A 1 91 ? 4.743 5.757 -7.172 1.00 92.19 91 VAL A N 1
ATOM 669 C CA . VAL A 1 91 ? 3.804 4.731 -6.743 1.00 92.19 91 VAL A CA 1
ATOM 670 C C . VAL A 1 91 ? 3.216 5.135 -5.406 1.00 92.19 91 VAL A C 1
ATOM 672 O O . VAL A 1 91 ? 3.915 5.599 -4.504 1.00 92.19 91 VAL A O 1
ATOM 675 N N . THR A 1 92 ? 1.914 4.948 -5.281 1.00 93.44 92 THR A N 1
ATOM 676 C CA . THR A 1 92 ? 1.140 5.366 -4.121 1.00 93.44 92 THR A CA 1
ATOM 677 C C . THR A 1 92 ? 0.515 4.157 -3.446 1.00 93.44 92 THR A C 1
ATOM 679 O O . THR A 1 92 ? 0.096 3.205 -4.106 1.00 93.44 92 THR A O 1
ATOM 682 N N . LEU A 1 93 ? 0.443 4.223 -2.121 1.00 95.81 93 LEU A N 1
ATOM 683 C CA . LEU A 1 93 ? -0.371 3.358 -1.283 1.00 95.81 93 LEU A CA 1
ATOM 684 C C . LEU A 1 93 ? -1.272 4.252 -0.433 1.00 95.81 93 LEU A C 1
ATOM 686 O O . LEU A 1 93 ? -0.778 5.080 0.331 1.00 95.81 93 LEU A O 1
ATOM 690 N N . LYS A 1 94 ? -2.586 4.076 -0.577 1.00 95.75 94 LYS A N 1
ATOM 691 C CA . LYS A 1 94 ? -3.607 4.711 0.259 1.00 95.75 94 LYS A CA 1
ATOM 692 C C . LYS A 1 94 ? -4.402 3.636 0.979 1.00 95.75 94 LYS A C 1
ATOM 694 O O . LYS A 1 94 ? -4.849 2.690 0.336 1.00 95.75 94 LYS A O 1
ATOM 699 N N . ALA A 1 95 ? -4.609 3.791 2.276 1.00 96.25 95 ALA A N 1
ATOM 700 C CA . ALA A 1 95 ? -5.418 2.892 3.087 1.00 96.25 95 ALA A CA 1
ATOM 701 C C . ALA A 1 95 ? -6.519 3.674 3.805 1.00 96.25 95 ALA A C 1
ATOM 703 O O . ALA A 1 95 ? -6.256 4.734 4.378 1.00 96.25 95 ALA A O 1
ATOM 704 N N . LYS A 1 96 ? -7.737 3.128 3.789 1.00 95.75 96 LYS A N 1
ATOM 705 C CA . LYS A 1 96 ? -8.882 3.646 4.535 1.00 95.75 96 LYS A CA 1
ATOM 706 C C . LYS A 1 96 ? -9.251 2.689 5.660 1.00 95.75 96 LYS A C 1
ATOM 708 O O . LYS A 1 96 ? -9.529 1.517 5.401 1.00 95.75 96 LYS A O 1
ATOM 713 N N . LEU A 1 97 ? -9.272 3.194 6.887 1.00 94.56 97 LEU A N 1
ATOM 714 C CA . LEU A 1 97 ? -9.755 2.462 8.054 1.00 94.56 97 LEU A CA 1
ATOM 715 C C . LEU A 1 97 ? -11.140 2.962 8.461 1.00 94.56 97 LEU A C 1
ATOM 717 O O . LEU A 1 97 ? -11.479 4.118 8.226 1.00 94.56 97 LEU A O 1
ATOM 721 N N . ASP A 1 98 ? -11.905 2.105 9.127 1.00 94.56 98 ASP A N 1
ATOM 722 C CA . ASP A 1 98 ? -13.197 2.455 9.731 1.00 94.56 98 ASP A CA 1
ATOM 723 C C . ASP A 1 98 ? -13.071 3.375 10.963 1.00 94.56 98 ASP A C 1
ATOM 725 O O . ASP A 1 98 ? -14.054 3.971 11.404 1.00 94.56 98 ASP A O 1
ATOM 729 N N . LYS A 1 99 ? -11.863 3.497 11.526 1.00 93.81 99 LYS A N 1
ATOM 730 C CA . LYS A 1 99 ? -11.555 4.282 12.727 1.00 93.81 99 LYS A CA 1
ATOM 731 C C . LYS A 1 99 ? -10.341 5.189 12.499 1.00 93.81 99 LYS A C 1
ATOM 733 O O . LYS A 1 99 ? -9.391 4.772 11.830 1.00 93.81 99 LYS A O 1
ATOM 738 N N . PRO A 1 100 ? -10.330 6.400 13.084 1.00 94.25 100 PRO A N 1
ATOM 739 C CA . PRO A 1 100 ? -9.160 7.264 13.050 1.00 94.25 100 PRO A CA 1
ATOM 740 C C . PRO A 1 100 ? -8.023 6.699 13.911 1.00 94.25 100 PRO A C 1
ATOM 742 O O . PRO A 1 100 ? -8.258 6.055 14.936 1.00 94.25 100 PRO A O 1
ATOM 745 N N . GLY A 1 101 ? -6.783 6.973 13.513 1.00 93.88 101 GLY A N 1
ATOM 746 C CA . GLY A 1 101 ? -5.597 6.664 14.301 1.00 93.88 101 GLY A CA 1
ATOM 747 C C . GLY A 1 101 ? -4.355 6.416 13.453 1.00 93.88 101 GLY A C 1
ATOM 748 O O . GLY A 1 101 ? -4.287 6.759 12.273 1.00 93.88 101 GLY A O 1
ATOM 749 N N . LYS A 1 102 ? -3.325 5.843 14.079 1.00 95.62 102 LYS A N 1
ATOM 750 C CA . LYS A 1 102 ? -2.026 5.616 13.441 1.00 95.62 102 LYS A CA 1
ATOM 751 C C . LYS A 1 102 ? -2.054 4.364 12.564 1.00 95.62 102 LYS A C 1
ATOM 753 O O . LYS A 1 102 ? -2.365 3.267 13.034 1.00 95.62 102 LYS A O 1
ATOM 758 N N . VAL A 1 103 ? -1.677 4.522 11.299 1.00 96.56 103 VAL A N 1
ATOM 759 C CA . VAL A 1 103 ? -1.600 3.441 10.308 1.00 96.56 103 VAL A CA 1
ATOM 760 C C . VAL A 1 103 ? -0.160 3.295 9.861 1.00 96.56 103 VAL A C 1
ATOM 762 O O . VAL A 1 103 ? 0.448 4.270 9.448 1.00 96.56 103 VAL A O 1
ATOM 765 N N . ASN A 1 104 ? 0.391 2.089 9.922 1.00 97.75 104 ASN A N 1
ATOM 766 C CA . ASN A 1 104 ? 1.724 1.780 9.423 1.00 97.75 104 ASN A CA 1
ATOM 767 C C . ASN A 1 104 ? 1.624 1.337 7.962 1.00 97.75 104 ASN A C 1
ATOM 769 O O . ASN A 1 104 ? 0.969 0.338 7.654 1.00 97.75 104 ASN A O 1
ATOM 773 N N . LEU A 1 105 ? 2.295 2.069 7.077 1.00 97.75 105 LEU A N 1
ATOM 774 C CA . LEU A 1 105 ? 2.341 1.806 5.645 1.00 97.75 105 LEU A CA 1
ATOM 775 C C . LEU A 1 105 ? 3.780 1.546 5.208 1.00 97.75 105 LEU A C 1
ATOM 777 O O . LEU A 1 105 ? 4.698 2.278 5.581 1.00 97.75 105 LEU A O 1
ATOM 781 N N . GLU A 1 106 ? 3.978 0.520 4.389 1.00 97.88 106 GLU A N 1
ATOM 782 C CA . GLU A 1 106 ? 5.291 0.170 3.853 1.00 97.88 106 GLU A CA 1
ATOM 783 C C . GLU A 1 106 ? 5.191 -0.254 2.386 1.00 97.88 106 GLU A C 1
ATOM 785 O O . GLU A 1 106 ? 4.297 -1.009 1.997 1.00 97.88 106 GLU A O 1
ATOM 790 N N . ILE A 1 107 ? 6.135 0.228 1.579 1.00 96.31 107 ILE A N 1
ATOM 791 C CA . ILE A 1 107 ? 6.328 -0.155 0.183 1.00 96.31 107 ILE A CA 1
ATOM 792 C C . ILE A 1 107 ? 7.661 -0.894 0.086 1.00 96.31 107 ILE A C 1
ATOM 794 O O . ILE A 1 107 ? 8.710 -0.366 0.468 1.00 96.31 107 ILE A O 1
ATOM 798 N N . LEU A 1 108 ? 7.622 -2.109 -0.459 1.00 96.50 108 LEU A N 1
ATOM 799 C CA . LEU A 1 108 ? 8.801 -2.900 -0.773 1.00 96.50 108 LEU A CA 1
ATOM 800 C C . LEU A 1 108 ? 8.911 -3.086 -2.285 1.00 96.50 108 LEU A C 1
ATOM 802 O O . LEU A 1 108 ? 7.923 -3.424 -2.933 1.00 96.50 108 LEU A O 1
ATOM 806 N N . VAL A 1 109 ? 10.116 -2.936 -2.831 1.00 94.19 109 VAL A N 1
ATOM 807 C CA . VAL A 1 109 ? 10.449 -3.259 -4.225 1.00 94.19 109 VAL A CA 1
ATOM 808 C C . VAL A 1 109 ? 11.422 -4.431 -4.217 1.00 94.19 109 VAL A C 1
ATOM 810 O O . VAL A 1 109 ? 12.465 -4.365 -3.573 1.00 94.19 109 VAL A O 1
ATOM 813 N N . ASP A 1 110 ? 11.061 -5.527 -4.885 1.00 94.19 110 ASP A N 1
ATOM 814 C CA . ASP A 1 110 ? 11.813 -6.790 -4.880 1.00 94.19 110 ASP A CA 1
ATOM 815 C C . ASP A 1 110 ? 12.191 -7.239 -3.453 1.00 94.19 110 ASP A C 1
ATOM 817 O O . ASP A 1 110 ? 13.331 -7.597 -3.160 1.00 94.19 110 ASP A O 1
ATOM 821 N N . ASN A 1 111 ? 11.202 -7.191 -2.550 1.00 94.25 111 ASN A N 1
ATOM 822 C CA . ASN A 1 111 ? 11.308 -7.513 -1.119 1.00 94.25 111 ASN A CA 1
ATOM 823 C C . ASN A 1 111 ? 12.244 -6.608 -0.296 1.00 94.25 111 ASN A C 1
ATOM 825 O O . ASN A 1 111 ? 12.474 -6.889 0.879 1.00 94.25 111 ASN A O 1
ATOM 829 N N . LYS A 1 112 ? 12.745 -5.504 -0.857 1.00 96.38 112 LYS A N 1
ATOM 830 C CA . LYS A 1 112 ? 13.499 -4.490 -0.112 1.00 96.38 112 LYS A CA 1
ATOM 831 C C . LYS A 1 112 ? 12.585 -3.335 0.264 1.00 96.38 112 LYS A C 1
ATOM 833 O O . LYS A 1 112 ? 11.929 -2.776 -0.610 1.00 96.38 112 LYS A O 1
ATOM 838 N N . SER A 1 113 ? 12.548 -2.975 1.545 1.00 96.38 113 SER A N 1
ATOM 839 C CA . SER A 1 113 ? 11.815 -1.794 2.013 1.00 96.38 113 SER A CA 1
ATOM 840 C C . SER A 1 113 ? 12.420 -0.539 1.389 1.00 96.38 113 SER A C 1
ATOM 842 O O . SER A 1 113 ? 13.607 -0.271 1.570 1.00 96.38 113 SER A O 1
ATOM 844 N N . VAL A 1 114 ? 11.620 0.192 0.614 1.00 96.19 114 VAL A N 1
ATOM 845 C CA . VAL A 1 114 ? 12.042 1.446 -0.033 1.00 96.19 114 VAL A CA 1
ATOM 846 C C . VAL A 1 114 ? 11.414 2.665 0.625 1.00 96.19 114 VAL A C 1
ATOM 848 O O . VAL A 1 114 ? 11.945 3.770 0.526 1.00 96.19 114 VAL A O 1
ATOM 851 N N . LYS A 1 115 ? 10.277 2.479 1.302 1.00 96.75 115 LYS A N 1
ATOM 852 C CA . LYS A 1 115 ? 9.555 3.557 1.966 1.00 96.75 115 LYS A CA 1
ATOM 853 C C . LYS A 1 115 ? 8.661 2.994 3.067 1.00 96.75 115 LYS A C 1
ATOM 855 O O . LYS A 1 115 ? 7.925 2.039 2.835 1.00 96.75 115 LYS A O 1
ATOM 860 N N . LYS A 1 116 ? 8.704 3.613 4.246 1.00 97.62 116 LYS A N 1
ATOM 861 C CA . LYS A 1 116 ? 7.887 3.253 5.406 1.00 97.62 116 LYS A CA 1
ATOM 862 C C . LYS A 1 116 ? 7.512 4.506 6.177 1.00 97.62 116 LYS A C 1
ATOM 864 O O . LYS A 1 116 ? 8.393 5.290 6.518 1.00 97.62 116 LYS A O 1
ATOM 869 N N . GLU A 1 117 ? 6.229 4.679 6.456 1.00 97.44 117 GLU A N 1
ATOM 870 C CA . GLU A 1 117 ? 5.709 5.799 7.239 1.00 97.44 117 GLU A CA 1
ATOM 871 C C . GLU A 1 117 ? 4.522 5.346 8.083 1.00 97.44 117 GLU A C 1
ATOM 873 O O . GLU A 1 117 ? 3.878 4.336 7.793 1.00 97.44 117 GLU A O 1
ATOM 878 N N . SER A 1 118 ? 4.235 6.112 9.133 1.00 96.69 118 SER A N 1
ATOM 879 C CA . SER A 1 118 ? 3.121 5.832 10.032 1.00 96.69 118 SER A CA 1
ATOM 880 C C . SER A 1 118 ? 2.182 7.035 10.164 1.00 96.69 118 SER A C 1
ATOM 882 O O . SER A 1 118 ? 2.155 7.655 11.233 1.00 96.69 118 SER A O 1
ATOM 884 N N . PRO A 1 119 ? 1.468 7.426 9.092 1.00 95.62 119 PRO A N 1
ATOM 885 C CA . PRO A 1 119 ? 0.529 8.541 9.137 1.00 95.62 119 PRO A CA 1
ATOM 886 C C . PRO A 1 119 ? -0.589 8.312 10.162 1.00 95.62 119 PRO A C 1
ATOM 888 O O . PRO A 1 119 ? -1.066 7.193 10.362 1.00 95.62 119 PRO A O 1
ATOM 891 N N . THR A 1 120 ? -1.033 9.404 10.781 1.00 94.81 120 THR A N 1
ATOM 892 C CA . THR A 1 120 ? -2.190 9.422 11.682 1.00 94.81 120 THR A CA 1
ATOM 893 C C . THR A 1 120 ? -3.382 10.027 10.951 1.00 94.81 120 THR A C 1
ATOM 895 O O . THR A 1 120 ? -3.308 11.173 10.510 1.00 94.81 120 THR A O 1
ATOM 898 N N . THR A 1 121 ? -4.477 9.279 10.841 1.00 93.56 121 THR A N 1
ATOM 899 C CA . THR A 1 121 ? -5.767 9.789 10.358 1.00 93.56 121 THR A CA 1
ATOM 900 C C . THR A 1 121 ? -6.537 10.423 11.512 1.00 93.56 121 THR A C 1
ATOM 902 O O . THR A 1 121 ? -6.525 9.897 12.628 1.00 93.56 121 THR A O 1
ATOM 905 N N . LYS A 1 122 ? -7.175 11.574 11.272 1.00 92.31 122 LYS A N 1
ATOM 906 C CA . LYS A 1 122 ? -7.964 12.281 12.296 1.00 92.31 122 LYS A CA 1
ATOM 907 C C . LYS A 1 122 ? -9.433 11.884 12.230 1.00 92.31 122 LYS A C 1
ATOM 909 O O . LYS A 1 122 ? -10.087 11.823 13.265 1.00 92.31 122 LYS A O 1
ATOM 914 N N . ASP A 1 123 ? -9.892 11.510 11.039 1.00 91.19 123 ASP A N 1
ATOM 915 C CA . ASP A 1 123 ? -11.249 11.059 10.769 1.00 91.19 123 ASP A CA 1
ATOM 916 C C . ASP A 1 123 ? -11.263 9.710 10.032 1.00 91.19 123 ASP A C 1
ATOM 918 O O . ASP A 1 123 ? -10.364 9.385 9.259 1.00 91.19 123 ASP A O 1
ATOM 922 N N . ALA A 1 124 ? -12.335 8.929 10.201 1.00 85.81 124 ALA A N 1
ATOM 923 C CA . ALA A 1 124 ? -12.533 7.651 9.492 1.00 85.81 124 ALA A CA 1
ATOM 924 C C . ALA A 1 124 ? -12.724 7.808 7.965 1.00 85.81 124 ALA A C 1
ATOM 926 O O . ALA A 1 124 ? -12.736 6.839 7.209 1.00 85.81 124 ALA A O 1
ATOM 927 N N . LYS A 1 125 ? -12.916 9.041 7.484 1.00 89.12 125 LYS A N 1
ATOM 928 C CA . LYS A 1 125 ? -12.993 9.348 6.049 1.00 89.12 125 LYS A CA 1
ATOM 929 C C . LYS A 1 125 ? -11.614 9.574 5.428 1.00 89.12 125 LYS A C 1
ATOM 931 O O . LYS A 1 125 ? -11.505 9.504 4.204 1.00 89.12 125 LYS A O 1
ATOM 936 N N . ASP A 1 126 ? -10.598 9.832 6.248 1.00 93.56 126 ASP A N 1
ATOM 937 C CA . ASP A 1 126 ? -9.256 10.148 5.781 1.00 93.56 126 ASP A CA 1
ATOM 938 C C . ASP A 1 126 ? -8.567 8.918 5.185 1.00 93.56 126 ASP A C 1
ATOM 940 O O . ASP A 1 126 ? -8.765 7.778 5.611 1.00 93.56 126 ASP A O 1
ATOM 944 N N . LEU A 1 127 ? -7.694 9.172 4.212 1.00 94.06 127 LEU A N 1
ATOM 945 C CA . LEU A 1 127 ? -6.825 8.160 3.630 1.00 94.06 127 LEU A CA 1
ATOM 946 C C . LEU A 1 127 ? -5.408 8.322 4.171 1.00 94.06 127 LEU A C 1
ATOM 948 O O . LEU A 1 127 ? -4.716 9.292 3.850 1.00 94.06 127 LEU A O 1
ATOM 952 N N . ALA A 1 128 ? -4.938 7.325 4.916 1.00 95.56 128 ALA A N 1
ATOM 953 C CA . ALA A 1 128 ? -3.521 7.188 5.215 1.00 95.56 128 ALA A CA 1
ATOM 954 C C . ALA A 1 128 ? -2.776 6.963 3.893 1.00 95.56 128 ALA A C 1
ATOM 956 O O . ALA A 1 128 ? -3.051 5.985 3.200 1.00 95.56 128 ALA A O 1
ATOM 957 N N . THR A 1 129 ? -1.872 7.870 3.517 1.00 95.69 129 THR A N 1
ATOM 958 C CA . THR A 1 129 ? -1.224 7.865 2.197 1.00 95.69 129 THR A CA 1
ATOM 959 C C . THR A 1 129 ? 0.288 7.893 2.338 1.00 95.69 129 THR A C 1
ATOM 961 O O . THR A 1 129 ? 0.821 8.658 3.135 1.00 95.69 129 THR A O 1
ATOM 964 N N . ILE A 1 130 ? 0.972 7.098 1.520 1.00 96.19 130 ILE A N 1
ATOM 965 C CA . ILE A 1 130 ? 2.421 7.145 1.343 1.00 96.19 130 ILE A CA 1
ATOM 966 C C . ILE A 1 130 ? 2.750 7.084 -0.151 1.00 96.19 130 ILE A C 1
ATOM 968 O O . ILE A 1 130 ? 2.091 6.376 -0.920 1.00 96.19 130 ILE A O 1
ATOM 972 N N . VAL A 1 131 ? 3.765 7.841 -0.564 1.00 94.50 131 VAL A N 1
ATOM 973 C CA . VAL A 1 131 ? 4.229 7.914 -1.955 1.00 94.50 131 VAL A CA 1
ATOM 974 C C . VAL A 1 131 ? 5.715 7.576 -2.005 1.00 94.50 131 VAL A C 1
ATOM 976 O O . VAL A 1 131 ? 6.505 8.051 -1.187 1.00 94.50 131 VAL A O 1
ATOM 979 N N . TYR A 1 132 ? 6.094 6.743 -2.968 1.00 93.75 132 TYR A N 1
ATOM 980 C CA . TYR A 1 132 ? 7.481 6.436 -3.291 1.00 93.75 132 TYR A CA 1
ATOM 981 C C . TYR A 1 132 ? 7.756 6.790 -4.749 1.00 93.75 132 TYR A C 1
ATOM 983 O O . TYR A 1 132 ? 6.943 6.504 -5.623 1.00 93.75 132 TYR A O 1
ATOM 991 N N . LYS A 1 133 ? 8.914 7.393 -5.007 1.00 93.19 133 LYS A N 1
ATOM 992 C CA . LYS A 1 133 ? 9.359 7.803 -6.336 1.00 93.19 133 LYS A CA 1
ATOM 993 C C . LYS A 1 133 ? 10.549 6.937 -6.755 1.00 93.19 133 LYS A C 1
ATOM 995 O O . LYS A 1 133 ? 11.515 6.853 -5.997 1.00 93.19 133 LYS A O 1
ATOM 1000 N N . PHE A 1 134 ? 10.437 6.288 -7.916 1.00 87.62 134 PHE A N 1
ATOM 1001 C CA . PHE A 1 134 ? 11.476 5.431 -8.509 1.00 87.62 134 PHE A CA 1
ATOM 1002 C C . PHE A 1 134 ? 12.698 6.211 -9.004 1.00 87.62 134 PHE A C 1
ATOM 1004 O O . PHE A 1 134 ? 12.527 7.360 -9.477 1.00 87.62 134 PHE A O 1
#

Radius of gyration: 28.9 Å; chains: 1; bounding box: 41×55×89 Å

Organism: NCBI:txid797291

Foldseek 3Di:
DDDDDDDDPDDDDDDPPPPPPDDDDDPCPPDPPQFDKKKKKKWKADPPPPKFWQWKWKQAAPRDIDIDGPPDDPRDIDIHIHGDDPAFDKIKIKIAIQAWFWMWIFIDINNHTPDIDIDTGPGSVDIDMDMDGD